Protein AF-A0A835HL71-F1 (afdb_monomer_lite)

Foldseek 3Di:
DDDDDDQAEDAQDAQPHALVSLLVSQVVCVVVVRHHQEYEDEHNQADWDFDPVVVVVDPDPDGDIWGPDRDGDPRQADPVHRPCGVVVSVCCCCVVRVHPYYHYDDDPATDPVHDPDPPDD

Radius of gyration: 17.39 Å; chains: 1; bounding box: 39×37×51 Å

Secondary structure (DSSP, 8-state):
-----SS---B--GGG--HHHHHHHHHHHHHTT---SEEEE-SSSEEEEE-TTTTTT---SSPPEEEEEEEE-TTTSBTTBGGGHHHHHHHIIIIIT--SEEEE---SS--TT--------

Structure (mmCIF, N/CA/C/O backbone):
data_AF-A0A835HL71-F1
#
_entry.id   AF-A0A835HL71-F1
#
loop_
_atom_site.group_PDB
_atom_site.id
_atom_site.type_symbol
_atom_site.label_atom_id
_atom_site.label_alt_id
_atom_site.label_comp_id
_atom_site.label_asym_id
_atom_site.label_entity_id
_atom_site.label_seq_id
_atom_site.pdbx_PDB_ins_code
_atom_site.Cartn_x
_atom_site.Cartn_y
_atom_site.Cartn_z
_atom_site.occupancy
_atom_site.B_iso_or_equiv
_atom_site.auth_seq_id
_atom_site.auth_comp_id
_atom_site.auth_asym_id
_atom_site.auth_atom_id
_atom_site.pdbx_PDB_model_num
ATOM 1 N N . MET A 1 1 ? -16.325 20.561 -1.079 1.00 29.88 1 MET A N 1
ATOM 2 C CA . MET A 1 1 ? -17.533 19.800 -0.706 1.00 29.88 1 MET A CA 1
ATOM 3 C C . MET A 1 1 ? -17.529 18.541 -1.547 1.00 29.88 1 MET A C 1
ATOM 5 O O . MET A 1 1 ? -17.694 18.653 -2.751 1.00 29.88 1 MET A O 1
ATOM 9 N N . TRP A 1 2 ? -17.219 17.389 -0.957 1.00 28.11 2 TRP A N 1
ATOM 10 C CA . TRP A 1 2 ? -17.245 16.101 -1.654 1.00 28.11 2 TRP A CA 1
ATOM 11 C C . TRP A 1 2 ? -18.312 15.233 -0.994 1.00 28.11 2 TRP A C 1
ATOM 13 O O . TRP A 1 2 ? -18.369 15.146 0.232 1.00 28.11 2 TRP A O 1
ATOM 23 N N . LEU A 1 3 ? -19.213 14.709 -1.825 1.00 30.14 3 LEU A N 1
ATOM 24 C CA . LEU A 1 3 ? -20.389 13.939 -1.433 1.00 30.14 3 LEU A CA 1
ATOM 25 C C . LEU A 1 3 ? -19.975 12.569 -0.885 1.00 30.14 3 LEU A C 1
ATOM 27 O O . LEU A 1 3 ? -19.160 11.871 -1.485 1.00 30.14 3 LEU A O 1
ATOM 31 N N . ALA A 1 4 ? -20.560 12.207 0.256 1.00 40.38 4 ALA A N 1
ATOM 32 C CA . ALA A 1 4 ? -20.455 10.891 0.865 1.00 40.38 4 ALA A CA 1
ATOM 33 C C . ALA A 1 4 ? -21.347 9.884 0.128 1.00 40.38 4 ALA A C 1
ATOM 35 O O . ALA A 1 4 ? -22.493 10.188 -0.201 1.00 40.38 4 ALA A O 1
ATOM 36 N N . GLY A 1 5 ? -20.829 8.675 -0.075 1.00 35.12 5 GLY A N 1
ATOM 37 C CA . GLY A 1 5 ? -21.604 7.556 -0.595 1.00 35.12 5 GLY A CA 1
ATOM 38 C C . GLY A 1 5 ? -20.717 6.437 -1.111 1.00 35.12 5 GLY A C 1
ATOM 39 O O . GLY A 1 5 ? -20.638 6.282 -2.313 1.00 35.12 5 GLY A O 1
ATOM 40 N N . PHE A 1 6 ? -20.004 5.759 -0.206 1.00 39.25 6 PHE A N 1
ATOM 41 C CA . PHE A 1 6 ? -19.558 4.352 -0.195 1.00 39.25 6 PHE A CA 1
ATOM 42 C C . PHE A 1 6 ? -18.624 4.217 1.022 1.00 39.25 6 PHE A C 1
ATOM 44 O O . PHE A 1 6 ? -17.795 5.096 1.260 1.00 39.25 6 PHE A O 1
ATOM 51 N N . ASP A 1 7 ? -18.806 3.178 1.837 1.00 45.97 7 ASP A N 1
ATOM 52 C CA . ASP A 1 7 ? -18.109 2.983 3.114 1.00 45.97 7 ASP A CA 1
ATOM 53 C C . ASP A 1 7 ? -16.573 3.014 2.964 1.00 45.97 7 ASP A C 1
ATOM 55 O O . ASP A 1 7 ? -15.942 2.028 2.595 1.00 45.97 7 ASP A O 1
ATOM 59 N N . HIS A 1 8 ? -15.997 4.180 3.267 1.00 58.00 8 HIS A N 1
ATOM 60 C CA . HIS A 1 8 ? -14.602 4.481 3.616 1.00 58.00 8 HIS A CA 1
ATOM 61 C C . HIS A 1 8 ? -13.519 3.657 2.892 1.00 58.00 8 HIS A C 1
ATOM 63 O O . HIS A 1 8 ? -12.871 2.795 3.489 1.00 58.00 8 HIS A O 1
ATOM 69 N N . VAL A 1 9 ? -13.287 3.983 1.616 1.00 54.12 9 VAL A N 1
ATOM 70 C CA . VAL A 1 9 ? -12.218 3.424 0.768 1.00 54.12 9 VAL A CA 1
ATOM 71 C C . VAL A 1 9 ? -11.095 4.448 0.591 1.00 54.12 9 VAL A C 1
ATOM 73 O O . VAL A 1 9 ? -11.359 5.598 0.247 1.00 54.12 9 VAL A O 1
ATOM 76 N N . LEU A 1 10 ? -9.840 4.034 0.785 1.00 56.62 10 LEU A N 1
ATOM 77 C CA . LEU A 1 10 ? -8.668 4.773 0.304 1.00 56.62 10 LEU A CA 1
ATOM 78 C C . LEU A 1 10 ? -8.301 4.271 -1.091 1.00 56.62 10 LEU A C 1
ATOM 80 O O . LEU A 1 10 ? -8.064 3.076 -1.262 1.00 56.62 10 LEU A O 1
ATOM 84 N N . ILE A 1 11 ? -8.214 5.191 -2.050 1.00 56.78 11 ILE A N 1
ATOM 85 C CA . ILE A 1 11 ? -7.557 4.968 -3.339 1.00 56.78 11 ILE A CA 1
ATOM 86 C C . ILE A 1 11 ? -6.223 5.704 -3.255 1.00 56.78 11 ILE A C 1
ATOM 88 O O . ILE A 1 11 ? -6.183 6.935 -3.290 1.00 56.78 11 ILE A O 1
ATOM 92 N N . ALA A 1 12 ? -5.131 4.969 -3.071 1.00 57.00 12 ALA A N 1
ATOM 93 C CA . ALA A 1 12 ? -3.808 5.569 -2.997 1.00 57.00 12 ALA A CA 1
ATOM 94 C C . ALA A 1 12 ? -3.201 5.644 -4.407 1.00 57.00 12 ALA A C 1
ATOM 96 O O . ALA A 1 12 ? -2.653 4.679 -4.916 1.00 57.00 12 ALA A O 1
ATOM 97 N N . PHE A 1 13 ? -3.343 6.815 -5.025 1.00 59.00 13 PHE A N 1
ATOM 98 C CA . PHE A 1 13 ? -2.428 7.428 -5.997 1.00 59.00 13 PHE A CA 1
ATOM 99 C C . PHE A 1 13 ? -1.955 6.681 -7.259 1.00 59.00 13 PHE A C 1
ATOM 101 O O . PHE A 1 13 ? -0.905 7.080 -7.749 1.00 59.00 13 PHE A O 1
ATOM 108 N N . TYR A 1 14 ? -2.685 5.732 -7.862 1.00 66.12 14 TYR A N 1
ATOM 109 C CA . TYR A 1 14 ? -2.321 5.125 -9.170 1.00 66.12 14 TYR A CA 1
ATOM 110 C C . TYR A 1 14 ? -0.783 4.931 -9.316 1.00 66.12 14 TYR A C 1
ATOM 112 O O . TYR A 1 14 ? -0.099 4.554 -8.366 1.00 66.12 14 TYR A O 1
ATOM 120 N N . GLN A 1 15 ? -0.169 5.334 -10.437 1.00 66.94 15 GLN A N 1
ATOM 121 C CA . GLN A 1 15 ? 1.273 5.165 -10.679 1.00 66.94 15 GLN A CA 1
ATOM 122 C C . GLN A 1 15 ? 2.220 5.749 -9.614 1.00 66.94 15 GLN A C 1
ATOM 124 O O . GLN A 1 15 ? 3.371 5.317 -9.529 1.00 66.94 15 GLN A O 1
ATOM 129 N N . ASN A 1 16 ? 1.763 6.668 -8.764 1.00 75.69 16 ASN A N 1
ATOM 130 C CA . ASN A 1 16 ? 2.558 7.279 -7.698 1.00 75.69 16 ASN A CA 1
ATOM 131 C C . ASN A 1 16 ? 2.319 6.650 -6.319 1.00 75.69 16 ASN A C 1
ATOM 133 O O . ASN A 1 16 ? 2.751 7.205 -5.313 1.00 75.69 16 ASN A O 1
ATOM 137 N N . VAL A 1 17 ? 1.661 5.492 -6.248 1.00 83.81 17 VAL A N 1
ATOM 138 C CA . VAL A 1 17 ? 1.472 4.780 -4.983 1.00 83.81 17 VAL A CA 1
ATOM 139 C C . VAL A 1 17 ? 2.817 4.358 -4.373 1.00 83.81 17 VAL A C 1
ATOM 141 O O . VAL A 1 17 ? 3.685 3.826 -5.074 1.00 83.81 17 VAL A O 1
ATOM 144 N N . THR A 1 18 ? 2.991 4.6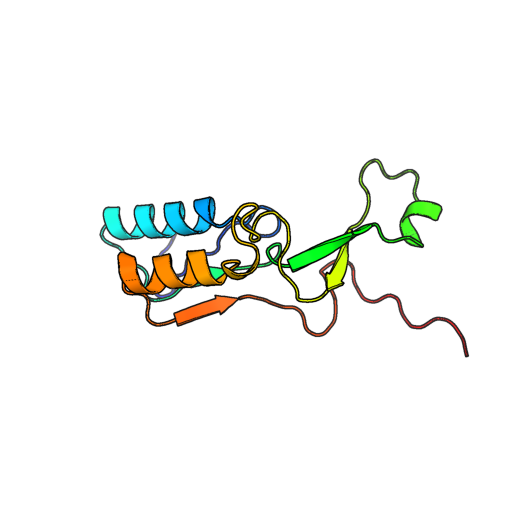10 -3.072 1.00 86.19 18 THR A N 1
ATOM 145 C CA . THR A 1 18 ? 4.144 4.200 -2.245 1.00 86.19 18 THR A CA 1
ATOM 146 C C . THR A 1 18 ? 3.658 3.641 -0.906 1.00 86.19 18 THR A C 1
ATOM 148 O O . THR A 1 18 ? 2.503 3.859 -0.528 1.00 86.19 18 THR A O 1
ATOM 151 N N . GLN A 1 19 ? 4.523 2.943 -0.159 1.00 86.88 19 GLN A N 1
ATOM 152 C CA . GLN A 1 19 ? 4.167 2.464 1.185 1.00 86.88 19 GLN A CA 1
ATOM 153 C C . GLN A 1 19 ? 3.842 3.624 2.135 1.00 86.88 19 GLN A C 1
ATOM 155 O O . GLN A 1 19 ? 2.850 3.566 2.860 1.00 86.88 19 GLN A O 1
ATOM 160 N N . GLU A 1 20 ? 4.640 4.691 2.092 1.00 87.69 20 GLU A N 1
ATOM 161 C CA . GLU A 1 20 ? 4.477 5.879 2.931 1.00 87.69 20 GLU A CA 1
ATOM 162 C C . GLU A 1 20 ? 3.157 6.589 2.622 1.00 87.69 20 GLU A C 1
ATOM 164 O O . GLU A 1 20 ? 2.408 6.919 3.536 1.00 87.69 20 GLU A O 1
ATOM 169 N N . GLY A 1 21 ? 2.816 6.747 1.338 1.00 86.69 21 GLY A N 1
ATOM 170 C CA . GLY A 1 21 ? 1.565 7.382 0.929 1.00 86.69 21 GLY A CA 1
ATOM 171 C C . GLY A 1 21 ? 0.326 6.597 1.372 1.00 86.69 21 GLY A C 1
ATOM 172 O O . GLY A 1 21 ? -0.681 7.193 1.759 1.00 86.69 21 GLY A O 1
ATOM 173 N N . VAL A 1 22 ? 0.398 5.260 1.365 1.00 88.44 22 VAL A N 1
ATOM 174 C CA . VAL A 1 22 ? -0.672 4.408 1.907 1.00 88.44 22 VAL A CA 1
ATOM 175 C C . VAL A 1 22 ? -0.803 4.611 3.420 1.00 88.44 22 VAL A C 1
ATOM 177 O O . VAL A 1 22 ? -1.917 4.797 3.913 1.00 88.44 22 VAL A O 1
ATOM 180 N N . GLU A 1 23 ? 0.307 4.617 4.162 1.00 90.12 23 GLU A N 1
ATOM 181 C CA . GLU A 1 23 ? 0.286 4.832 5.614 1.00 90.12 23 GLU A CA 1
ATOM 182 C C . GLU A 1 23 ? -0.232 6.229 5.991 1.00 90.12 23 GLU A C 1
ATOM 184 O O . GLU A 1 23 ? -1.061 6.354 6.899 1.00 90.12 23 GLU A O 1
ATOM 189 N N . ASP A 1 24 ? 0.188 7.269 5.274 1.00 89.62 24 ASP A N 1
ATOM 190 C CA . ASP A 1 24 ? -0.275 8.640 5.490 1.00 89.62 24 ASP A CA 1
ATOM 191 C C . ASP A 1 24 ? -1.785 8.769 5.256 1.00 89.62 24 ASP A C 1
ATOM 193 O O . ASP A 1 24 ? -2.486 9.398 6.055 1.00 89.62 24 ASP A O 1
ATOM 197 N N . GLY A 1 25 ? -2.317 8.107 4.223 1.00 87.56 25 GLY A N 1
ATOM 198 C CA . GLY A 1 25 ? -3.758 8.024 3.980 1.00 87.56 25 GLY A CA 1
ATOM 199 C C . GLY A 1 25 ? -4.514 7.343 5.127 1.00 87.56 25 GLY A C 1
ATOM 200 O O . GLY A 1 25 ? -5.519 7.873 5.614 1.00 87.56 25 GLY A O 1
ATOM 201 N N . LEU A 1 26 ? -4.009 6.201 5.611 1.00 90.56 26 LEU A N 1
ATOM 202 C CA . LEU A 1 26 ? -4.581 5.474 6.755 1.00 90.56 26 LEU A CA 1
ATOM 203 C C . LEU A 1 26 ? -4.570 6.328 8.030 1.00 90.56 26 LEU A C 1
ATOM 205 O O . LEU A 1 26 ? -5.560 6.378 8.769 1.00 90.56 26 LEU A O 1
ATOM 209 N N . LYS A 1 27 ? -3.462 7.036 8.273 1.00 91.12 27 LYS A N 1
ATOM 210 C CA . LYS A 1 27 ? -3.300 7.962 9.397 1.00 91.12 27 LYS A CA 1
ATOM 211 C C . LYS A 1 27 ? -4.287 9.121 9.317 1.00 91.12 27 LYS A C 1
ATOM 213 O O . LYS A 1 27 ? -4.958 9.396 10.311 1.00 91.12 27 LYS A O 1
ATOM 218 N N . GLY A 1 28 ? -4.397 9.767 8.157 1.00 89.88 28 GLY A N 1
ATOM 219 C CA . GLY A 1 28 ? -5.296 10.898 7.932 1.00 89.88 28 GLY A CA 1
ATOM 220 C C . GLY A 1 28 ? -6.742 10.536 8.250 1.00 89.88 28 GLY A C 1
ATOM 221 O O . GLY A 1 28 ? -7.363 11.176 9.096 1.00 89.88 28 GLY A O 1
ATOM 222 N N . LEU A 1 29 ? -7.236 9.442 7.668 1.00 87.62 29 LEU A N 1
ATOM 223 C CA . LEU A 1 29 ? -8.588 8.941 7.918 1.00 87.62 29 LEU A CA 1
ATOM 224 C C . LEU A 1 29 ? -8.843 8.588 9.388 1.00 87.62 29 LEU A C 1
ATOM 226 O O . LEU A 1 29 ? -9.846 9.012 9.964 1.00 87.62 29 LEU A O 1
ATOM 230 N N . SER A 1 30 ? -7.912 7.871 10.020 1.00 89.88 30 SER A N 1
ATOM 231 C CA . SER A 1 30 ? -8.037 7.488 11.432 1.00 89.88 30 SER A CA 1
ATOM 232 C C . SER A 1 30 ? -8.078 8.713 12.350 1.00 89.88 30 SER A C 1
ATOM 234 O O . SER A 1 30 ? -8.928 8.800 13.232 1.00 89.88 30 SER A O 1
ATOM 236 N N . SER A 1 31 ? -7.199 9.693 12.113 1.00 90.69 31 SER A N 1
ATOM 237 C CA . SER A 1 31 ? -7.157 10.941 12.888 1.00 90.69 31 SER A CA 1
ATOM 238 C C . SER A 1 31 ? -8.366 11.849 12.640 1.00 90.69 31 SER A C 1
ATOM 240 O O . SER A 1 31 ? -8.778 12.578 13.536 1.00 90.69 31 SER A O 1
ATOM 242 N N . GLY A 1 32 ? -8.972 11.763 11.453 1.00 88.62 32 GLY A N 1
ATOM 243 C CA . GLY A 1 32 ? -10.194 12.475 11.085 1.00 88.62 32 GLY A CA 1
ATOM 244 C C . GLY A 1 32 ? -11.483 11.854 11.632 1.00 88.62 32 GLY A C 1
ATOM 245 O O . GLY A 1 32 ? -12.561 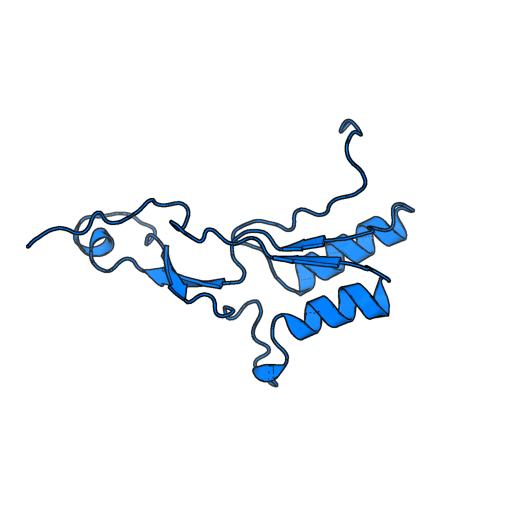12.317 11.274 1.00 88.62 32 GLY A O 1
ATOM 246 N N . GLY A 1 33 ? -11.401 10.804 12.460 1.00 90.25 33 GLY A N 1
ATOM 247 C CA . GLY A 1 33 ? -12.571 10.116 13.019 1.00 90.25 33 GLY A CA 1
ATOM 248 C C . GLY A 1 33 ? -13.271 9.168 12.041 1.00 90.25 33 GLY A C 1
ATOM 249 O O . GLY A 1 33 ? -14.382 8.718 12.313 1.00 90.25 33 GLY A O 1
ATOM 250 N N . VAL A 1 34 ? -12.626 8.847 10.916 1.00 88.50 34 VAL A N 1
ATOM 251 C CA . VAL A 1 34 ? -13.162 7.988 9.854 1.00 88.50 34 VAL A CA 1
ATOM 252 C C . VAL A 1 34 ? -12.219 6.798 9.629 1.00 88.50 34 VAL A C 1
ATOM 254 O O . VAL A 1 34 ? -11.608 6.685 8.570 1.00 88.50 34 VAL A O 1
ATOM 257 N N . PRO A 1 35 ? -12.022 5.911 10.622 1.00 87.44 35 PRO A N 1
ATOM 258 C CA . PRO A 1 35 ? -11.057 4.823 10.504 1.00 87.44 35 PRO A CA 1
ATOM 259 C C . PRO A 1 35 ? -11.437 3.861 9.356 1.00 87.44 35 PRO A C 1
ATOM 261 O O . PRO A 1 35 ? -12.566 3.357 9.322 1.00 87.44 35 PRO A O 1
ATOM 264 N N . PRO A 1 36 ? -10.520 3.587 8.409 1.00 85.44 36 PRO A N 1
ATOM 265 C CA . PRO A 1 36 ? -10.802 2.733 7.260 1.00 85.44 36 PRO A CA 1
ATOM 266 C C . PRO A 1 36 ? -10.901 1.258 7.667 1.00 85.44 36 PRO A C 1
ATOM 268 O O . PRO A 1 36 ? -10.152 0.775 8.513 1.00 85.44 36 PRO A O 1
ATOM 271 N N . LYS A 1 37 ? -11.816 0.511 7.035 1.00 87.94 37 LYS A N 1
ATOM 272 C CA . LYS A 1 37 ? -12.016 -0.933 7.298 1.00 87.94 37 LYS A CA 1
ATOM 273 C C . LYS A 1 37 ? -11.173 -1.830 6.388 1.00 87.94 37 LYS A C 1
ATOM 275 O O . LYS A 1 37 ? -10.888 -2.983 6.728 1.00 87.94 37 LYS A O 1
ATOM 280 N N . PHE A 1 38 ? -10.801 -1.306 5.226 1.00 88.38 38 PHE A N 1
ATOM 281 C CA . PHE A 1 38 ? -9.940 -1.948 4.245 1.00 88.38 38 PHE A CA 1
ATOM 282 C C . PHE A 1 38 ? -9.211 -0.890 3.413 1.00 88.38 38 PHE A C 1
ATOM 284 O O . PHE A 1 38 ? -9.572 0.286 3.430 1.00 88.38 38 PHE A O 1
ATOM 291 N N . VAL A 1 39 ? -8.192 -1.323 2.676 1.00 88.81 39 VAL A N 1
ATOM 292 C CA . VAL A 1 39 ? -7.471 -0.495 1.703 1.00 88.81 39 VAL A CA 1
ATOM 293 C C . VAL A 1 39 ? -7.289 -1.271 0.406 1.00 88.81 39 VAL A C 1
ATOM 295 O O . VAL A 1 39 ? -7.112 -2.492 0.437 1.00 88.81 39 VAL A O 1
ATOM 298 N N . ILE A 1 40 ? -7.351 -0.561 -0.719 1.00 88.38 40 ILE A N 1
ATOM 299 C CA . ILE A 1 40 ? -6.996 -1.078 -2.039 1.00 88.38 40 ILE A CA 1
ATOM 300 C C . ILE A 1 40 ? -5.746 -0.321 -2.489 1.00 88.38 40 ILE A C 1
ATOM 302 O O . ILE A 1 40 ? -5.768 0.901 -2.627 1.00 88.38 40 ILE A O 1
ATOM 306 N N . ILE A 1 41 ? -4.651 -1.048 -2.682 1.00 87.06 41 ILE A N 1
ATOM 307 C CA . ILE A 1 41 ? -3.451 -0.533 -3.340 1.00 87.06 41 ILE A CA 1
ATOM 308 C C . ILE A 1 41 ? -3.723 -0.638 -4.840 1.00 87.06 41 ILE A C 1
ATOM 310 O O . ILE A 1 41 ? -3.819 -1.746 -5.366 1.00 87.06 41 ILE A O 1
ATOM 314 N N . ASP A 1 42 ? -3.945 0.505 -5.486 1.00 84.94 42 ASP A N 1
ATOM 315 C CA . ASP A 1 42 ? -4.255 0.590 -6.917 1.00 84.94 42 ASP A CA 1
ATOM 316 C C . ASP A 1 42 ? -2.994 0.357 -7.780 1.00 84.94 42 ASP A C 1
ATOM 318 O O . ASP A 1 42 ? -1.960 -0.067 -7.264 1.00 84.94 42 ASP A O 1
ATOM 322 N N . ASP A 1 43 ? -3.078 0.610 -9.086 1.00 80.56 43 ASP A N 1
ATOM 323 C CA . ASP A 1 43 ? -1.989 0.493 -10.062 1.00 80.56 43 ASP A CA 1
ATOM 324 C C . ASP A 1 43 ? -0.661 1.100 -9.575 1.00 80.56 43 ASP A C 1
ATOM 326 O O . ASP A 1 43 ? -0.660 2.066 -8.832 1.00 80.56 43 ASP A O 1
ATOM 330 N N . GLY A 1 44 ? 0.485 0.581 -10.020 1.00 82.38 44 GLY A N 1
ATOM 331 C CA . GLY A 1 44 ? 1.800 1.184 -9.781 1.00 82.38 44 GLY A CA 1
ATOM 332 C C . GLY A 1 44 ? 2.612 0.587 -8.632 1.00 82.38 44 GLY A C 1
ATOM 333 O O . GLY A 1 44 ? 3.693 1.100 -8.342 1.00 82.38 44 GLY A O 1
ATOM 334 N N . TRP A 1 45 ? 2.158 -0.485 -7.987 1.00 86.56 45 TRP A N 1
ATOM 335 C CA . TRP A 1 45 ? 2.962 -1.248 -7.018 1.00 86.56 45 TRP A CA 1
ATOM 336 C C . TRP A 1 45 ? 3.874 -2.283 -7.697 1.00 86.56 45 TRP A C 1
ATOM 338 O O . TRP A 1 45 ? 4.936 -2.633 -7.180 1.00 86.56 45 TRP A O 1
ATOM 348 N N . GLN A 1 46 ? 3.461 -2.756 -8.870 1.00 86.69 46 GLN A N 1
ATOM 349 C CA . GLN A 1 46 ? 4.117 -3.810 -9.627 1.00 86.69 46 GLN A CA 1
ATOM 350 C C . GLN A 1 46 ? 5.266 -3.298 -10.507 1.00 86.69 46 GLN A C 1
ATOM 352 O O . GLN A 1 46 ? 5.414 -2.098 -10.762 1.00 86.69 46 GLN A O 1
ATOM 357 N N . SER A 1 47 ? 6.083 -4.231 -10.988 1.00 85.88 47 SER A N 1
ATOM 358 C CA . SER A 1 47 ? 7.237 -3.969 -11.841 1.00 85.88 47 SER A CA 1
ATOM 359 C C . SER A 1 47 ? 6.810 -3.653 -13.270 1.00 85.88 47 SER A C 1
ATOM 361 O O . SER A 1 47 ? 6.072 -4.403 -13.916 1.00 85.88 47 SER A O 1
ATOM 363 N N . VAL A 1 48 ? 7.299 -2.518 -13.763 1.00 83.25 48 VAL A N 1
ATOM 364 C CA . VAL A 1 48 ? 7.049 -2.031 -15.118 1.00 83.25 48 VAL A CA 1
ATOM 365 C C . VAL A 1 48 ? 8.364 -1.633 -15.782 1.00 83.25 48 VAL A C 1
ATOM 367 O O . VAL A 1 48 ? 9.309 -1.228 -15.107 1.00 83.25 48 VAL A O 1
ATOM 370 N N . GLY A 1 49 ? 8.440 -1.748 -17.104 1.00 79.00 49 GLY A N 1
ATOM 371 C CA . GLY A 1 49 ? 9.638 -1.435 -17.881 1.00 79.00 49 GLY A CA 1
ATOM 372 C C . GLY A 1 49 ? 9.310 -0.893 -19.273 1.00 79.00 49 GLY A C 1
ATOM 373 O O . GLY A 1 49 ? 8.175 -1.024 -19.724 1.00 79.00 49 GLY A O 1
ATOM 374 N N . PRO A 1 50 ? 10.274 -0.258 -19.954 1.00 76.81 50 PRO A N 1
ATOM 375 C CA . PRO A 1 50 ? 10.050 0.375 -21.250 1.00 76.81 50 PRO A CA 1
ATOM 376 C C . PRO A 1 50 ? 9.637 -0.637 -22.329 1.00 76.81 50 PRO A C 1
ATOM 378 O O . PRO A 1 50 ? 10.241 -1.701 -22.462 1.00 76.81 50 PRO A O 1
ATOM 381 N N . ASP A 1 51 ? 8.646 -0.275 -23.146 1.00 72.75 51 ASP A N 1
ATOM 382 C CA . ASP A 1 51 ? 8.251 -1.057 -24.320 1.00 72.75 51 ASP A CA 1
ATOM 383 C C . ASP A 1 51 ? 9.332 -0.986 -25.414 1.00 72.75 51 ASP A C 1
ATOM 385 O O . ASP A 1 51 ? 9.530 0.049 -26.058 1.00 72.75 51 ASP A O 1
ATOM 389 N N . ALA A 1 52 ? 10.054 -2.086 -25.634 1.00 68.19 52 ALA A N 1
ATOM 390 C CA . ALA A 1 52 ? 11.142 -2.144 -26.608 1.00 68.19 52 ALA A CA 1
ATOM 391 C C . ALA A 1 52 ? 10.683 -1.958 -28.069 1.00 68.19 52 ALA A C 1
ATOM 393 O O . ALA A 1 52 ? 11.502 -1.584 -28.914 1.00 68.19 52 ALA A O 1
ATOM 394 N N . GLU A 1 53 ? 9.413 -2.218 -28.390 1.00 65.69 53 GLU A N 1
ATOM 395 C CA . GLU A 1 53 ? 8.886 -2.072 -29.749 1.00 65.69 53 GLU A CA 1
ATOM 396 C C . G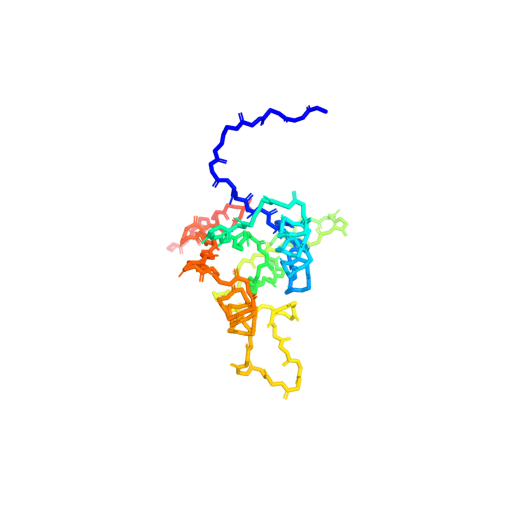LU A 1 53 ? 8.352 -0.668 -30.023 1.00 65.69 53 GLU A C 1
ATOM 398 O O . GLU A 1 53 ? 8.531 -0.142 -31.126 1.00 65.69 53 GLU A O 1
ATOM 403 N N . GLU A 1 54 ? 7.736 -0.031 -29.027 1.00 64.00 54 GLU A N 1
ATOM 404 C CA . GLU A 1 54 ? 7.159 1.304 -29.196 1.00 64.00 54 GLU A CA 1
ATOM 405 C C . GLU A 1 54 ? 8.206 2.420 -29.067 1.00 64.00 54 GLU A C 1
ATOM 407 O O . GLU A 1 54 ? 8.170 3.390 -29.827 1.00 64.00 54 GLU A O 1
ATOM 412 N N . ASN A 1 55 ? 9.220 2.241 -28.211 1.00 58.44 55 ASN A N 1
ATOM 413 C CA . ASN A 1 55 ? 10.331 3.194 -28.078 1.00 58.44 55 ASN A CA 1
ATOM 414 C C . ASN A 1 55 ? 11.199 3.295 -29.347 1.00 58.44 55 ASN A C 1
ATOM 416 O O . ASN A 1 55 ? 11.900 4.283 -29.539 1.00 58.44 55 ASN A O 1
ATOM 420 N N . LYS A 1 56 ? 11.129 2.307 -30.251 1.00 59.41 56 LYS A N 1
ATOM 421 C CA . LYS A 1 56 ? 11.773 2.373 -31.577 1.00 59.41 56 LYS A CA 1
ATOM 422 C C . LYS A 1 56 ? 10.976 3.195 -32.593 1.00 59.41 56 LYS A C 1
ATOM 424 O O . LYS A 1 56 ? 11.535 3.609 -33.604 1.00 59.41 56 LYS A O 1
ATOM 429 N N . LYS A 1 57 ? 9.673 3.394 -32.362 1.00 57.34 57 LYS A N 1
ATOM 430 C CA . LYS A 1 57 ? 8.738 4.032 -33.307 1.00 57.34 57 LYS A CA 1
ATOM 431 C C . LYS A 1 57 ? 8.397 5.477 -32.944 1.00 57.34 57 LYS A C 1
ATOM 433 O O . LYS A 1 57 ? 7.807 6.177 -33.762 1.00 57.34 57 LYS A O 1
ATOM 438 N N . ALA A 1 58 ? 8.742 5.930 -31.743 1.00 54.72 58 ALA A N 1
ATOM 439 C CA . ALA A 1 58 ? 8.234 7.178 -31.202 1.00 54.72 58 ALA A CA 1
ATOM 440 C C . ALA A 1 58 ? 9.356 8.156 -30.817 1.00 54.72 58 ALA A C 1
ATOM 442 O O . ALA A 1 58 ? 10.081 7.924 -29.858 1.00 54.72 58 ALA A O 1
ATOM 443 N N . ASN A 1 59 ? 9.400 9.322 -31.477 1.00 56.31 59 ASN A N 1
ATOM 444 C CA . ASN A 1 59 ? 9.999 10.556 -30.940 1.00 56.31 59 ASN A CA 1
ATOM 445 C C . ASN A 1 59 ? 9.136 11.108 -29.777 1.00 56.31 59 ASN A C 1
ATOM 447 O O . ASN A 1 59 ? 8.753 12.277 -29.777 1.00 56.31 59 ASN A O 1
ATOM 451 N N . LYS A 1 60 ? 8.715 10.253 -28.839 1.00 57.06 60 LYS A N 1
ATOM 452 C CA . LYS A 1 60 ? 7.956 10.654 -27.647 1.00 57.06 60 LYS A CA 1
ATOM 453 C C . LYS A 1 60 ? 8.956 11.008 -26.547 1.00 57.06 60 LYS A C 1
ATOM 455 O O . LYS A 1 60 ? 9.958 10.322 -26.381 1.00 57.06 60 LYS A O 1
ATOM 460 N N . SER A 1 61 ? 8.679 12.082 -25.809 1.00 58.31 61 SER A N 1
ATOM 461 C CA . SER A 1 61 ? 9.537 12.562 -24.719 1.00 58.31 61 SER A CA 1
ATOM 462 C C . SER A 1 61 ? 9.548 11.640 -23.499 1.00 58.31 61 SER A C 1
ATOM 464 O O . SER A 1 61 ? 10.468 11.737 -22.700 1.00 58.31 61 SER A O 1
ATOM 466 N N . GLU A 1 62 ? 8.558 10.751 -23.364 1.00 62.16 62 GLU A N 1
ATOM 467 C CA . GLU A 1 62 ? 8.427 9.835 -22.229 1.00 62.16 62 GLU A CA 1
ATOM 468 C C . GLU A 1 62 ? 8.211 8.389 -22.708 1.00 62.16 62 GLU A C 1
ATOM 470 O O . GLU A 1 62 ? 7.342 8.152 -23.560 1.00 62.16 62 GLU A O 1
ATOM 475 N N . PRO A 1 63 ? 8.982 7.418 -22.182 1.00 67.06 63 PRO A N 1
ATOM 476 C CA . PRO A 1 63 ? 8.860 6.017 -22.551 1.00 67.06 63 PRO A CA 1
ATOM 477 C C . PRO A 1 63 ? 7.560 5.424 -22.008 1.00 67.06 63 PRO A C 1
ATOM 479 O O . PRO A 1 63 ? 7.200 5.603 -20.845 1.00 67.06 63 PRO A O 1
ATOM 482 N N . LEU A 1 64 ? 6.868 4.652 -22.844 1.00 72.06 64 LEU A N 1
ATOM 483 C CA . LEU A 1 64 ? 5.710 3.890 -22.391 1.00 72.06 64 LEU A CA 1
ATOM 484 C C . LEU A 1 64 ? 6.171 2.674 -21.596 1.00 72.06 64 LEU A C 1
ATOM 486 O O . LEU A 1 64 ? 7.000 1.884 -22.057 1.00 72.06 64 LEU A O 1
ATOM 490 N N . LEU A 1 65 ? 5.633 2.553 -20.386 1.00 76.00 65 LEU A N 1
ATOM 491 C CA . LEU A 1 65 ? 5.939 1.471 -19.464 1.00 76.00 65 LEU A CA 1
ATOM 492 C C . LEU A 1 65 ? 4.925 0.337 -19.645 1.00 76.00 65 LEU A C 1
ATOM 494 O O . LEU A 1 65 ? 3.725 0.571 -19.768 1.00 76.00 65 LEU A O 1
ATOM 498 N N . ARG A 1 66 ? 5.413 -0.900 -19.671 1.00 77.00 66 ARG A N 1
ATOM 499 C CA . ARG A 1 66 ? 4.644 -2.144 -19.759 1.00 77.00 66 ARG A CA 1
ATOM 500 C C . ARG A 1 66 ? 4.872 -2.959 -18.500 1.00 77.00 66 ARG A C 1
ATOM 502 O O . ARG A 1 66 ? 5.958 -2.914 -17.928 1.00 77.00 66 ARG A O 1
ATOM 509 N N . LEU A 1 67 ? 3.873 -3.745 -18.108 1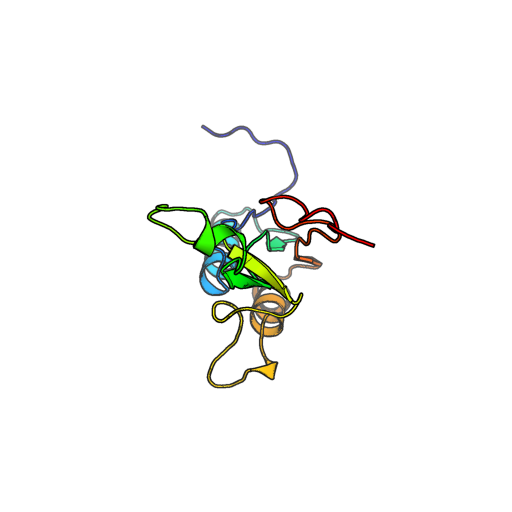.00 78.06 67 LEU A N 1
ATOM 510 C CA . LEU A 1 67 ? 4.032 -4.755 -17.067 1.00 78.06 67 LEU A CA 1
ATOM 511 C C . LEU A 1 67 ? 5.136 -5.739 -17.467 1.00 78.06 67 LEU A C 1
ATOM 513 O O . LEU A 1 67 ? 5.029 -6.393 -18.503 1.00 78.06 67 LEU A O 1
ATOM 517 N N . THR A 1 68 ? 6.171 -5.847 -16.640 1.00 78.50 68 THR A N 1
ATOM 518 C CA . THR A 1 68 ? 7.256 -6.824 -16.823 1.00 78.50 68 THR A CA 1
ATOM 519 C C . THR A 1 68 ? 7.119 -8.011 -15.876 1.00 78.50 68 THR A C 1
ATOM 521 O O . THR A 1 68 ? 7.604 -9.095 -16.188 1.00 78.50 68 THR A O 1
ATOM 524 N N . GLY A 1 69 ? 6.408 -7.840 -14.758 1.00 76.12 69 GLY A N 1
ATOM 525 C CA . GLY A 1 69 ? 6.104 -8.908 -13.813 1.00 76.12 69 GLY A CA 1
ATOM 526 C C . GLY A 1 69 ? 5.096 -8.476 -12.749 1.00 76.12 69 GLY A C 1
ATOM 527 O O . GLY A 1 69 ? 4.907 -7.290 -12.495 1.00 76.12 69 GLY A O 1
ATOM 528 N N . VAL A 1 70 ? 4.462 -9.454 -12.096 1.00 76.62 70 VAL A N 1
ATOM 529 C CA . VAL A 1 70 ? 3.520 -9.245 -10.969 1.00 76.62 70 VAL A CA 1
ATOM 530 C C . VAL A 1 70 ? 4.271 -9.052 -9.637 1.00 76.62 70 VAL A C 1
ATOM 532 O O . VAL A 1 70 ? 3.704 -9.112 -8.552 1.00 76.62 70 VAL A O 1
ATOM 535 N N . GLU A 1 71 ? 5.581 -8.858 -9.714 1.00 83.31 71 GLU A N 1
ATOM 536 C CA . GLU A 1 71 ? 6.459 -8.607 -8.582 1.00 83.31 71 GLU A CA 1
ATOM 537 C C . GLU A 1 71 ? 6.565 -7.111 -8.284 1.00 83.31 71 GLU A C 1
ATOM 539 O O . GLU A 1 71 ? 6.417 -6.260 -9.159 1.00 83.31 71 GLU A O 1
ATOM 544 N N . GLU A 1 72 ? 6.852 -6.788 -7.033 1.00 85.50 72 GLU A N 1
ATOM 545 C CA . GLU A 1 72 ? 6.909 -5.423 -6.514 1.00 85.50 72 GLU A CA 1
ATOM 546 C C . GLU A 1 72 ? 8.032 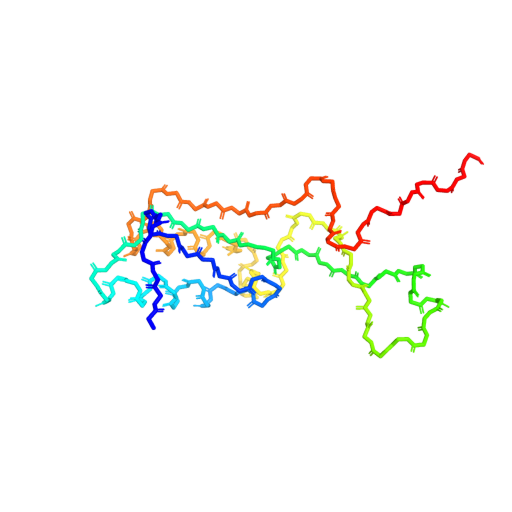-4.594 -7.151 1.00 85.50 72 GLU A C 1
ATOM 548 O O . GLU A 1 72 ? 9.122 -5.107 -7.423 1.00 85.50 72 GLU A O 1
ATOM 553 N N . ASN A 1 73 ? 7.793 -3.297 -7.347 1.00 87.00 73 ASN A N 1
ATOM 554 C CA . ASN A 1 73 ? 8.827 -2.350 -7.770 1.00 87.00 73 ASN A CA 1
ATOM 555 C C . ASN A 1 73 ? 9.577 -1.725 -6.579 1.00 87.00 73 ASN A C 1
ATOM 557 O O . ASN A 1 73 ? 9.303 -2.014 -5.414 1.00 87.00 73 ASN A O 1
ATOM 561 N N . ASP A 1 74 ? 10.520 -0.831 -6.870 1.00 85.69 74 ASP A N 1
ATOM 562 C CA . ASP A 1 74 ? 11.390 -0.207 -5.865 1.00 85.69 74 ASP A CA 1
ATOM 563 C C . ASP A 1 74 ? 10.652 0.661 -4.836 1.00 85.69 74 ASP A C 1
ATOM 565 O O . ASP A 1 74 ? 11.189 0.912 -3.761 1.00 85.69 74 ASP A O 1
ATOM 569 N N . LYS A 1 75 ? 9.414 1.090 -5.118 1.00 84.94 75 LYS A N 1
ATOM 570 C CA . LYS A 1 75 ? 8.577 1.818 -4.147 1.00 84.94 75 LYS A CA 1
ATOM 571 C C . LYS A 1 75 ? 8.008 0.893 -3.069 1.00 84.94 75 LYS A C 1
ATOM 573 O O . LYS A 1 75 ? 7.562 1.364 -2.027 1.00 84.94 75 LYS A O 1
ATOM 578 N N . PHE A 1 76 ? 7.989 -0.413 -3.335 1.00 83.75 76 PHE A N 1
ATOM 579 C CA . PHE A 1 76 ? 7.481 -1.440 -2.428 1.00 83.75 76 PHE A CA 1
ATOM 580 C C . PHE A 1 76 ? 8.574 -2.393 -1.935 1.00 83.75 76 PHE A C 1
ATOM 582 O O . PHE A 1 76 ? 8.400 -3.013 -0.890 1.00 83.75 76 PHE A O 1
ATOM 589 N N . LYS A 1 77 ? 9.727 -2.457 -2.603 1.00 81.88 77 LYS A N 1
ATOM 590 C CA . LYS A 1 77 ? 10.907 -3.176 -2.115 1.00 81.88 77 LYS A CA 1
ATOM 591 C C . LYS A 1 77 ? 11.639 -2.340 -1.062 1.00 81.88 77 LYS A C 1
ATOM 593 O O . LYS A 1 77 ? 12.079 -1.227 -1.329 1.00 81.88 77 LYS A O 1
ATOM 598 N N . LYS A 1 78 ? 11.858 -2.901 0.130 1.00 67.44 78 LYS A N 1
ATOM 599 C CA . LYS A 1 78 ? 12.801 -2.321 1.101 1.00 67.44 78 LYS A CA 1
ATOM 600 C C . LYS A 1 78 ? 14.223 -2.738 0.741 1.00 67.44 78 LYS A C 1
ATOM 602 O O . LYS A 1 78 ? 14.509 -3.933 0.688 1.00 67.44 78 LYS A O 1
ATOM 607 N N . LYS A 1 79 ? 15.120 -1.767 0.528 1.00 60.91 79 LYS A N 1
ATOM 608 C CA . LYS A 1 79 ? 16.521 -2.024 0.145 1.00 60.91 79 LYS A CA 1
ATOM 609 C C . LYS A 1 79 ? 17.270 -2.863 1.182 1.00 60.91 79 LYS A C 1
ATOM 611 O O . LYS A 1 79 ? 18.067 -3.711 0.799 1.00 60.91 79 LYS A O 1
ATOM 616 N N . GLU A 1 80 ? 16.990 -2.674 2.473 1.00 65.56 80 GLU A N 1
ATOM 617 C CA . GLU A 1 80 ? 17.650 -3.434 3.542 1.00 65.56 80 GLU A CA 1
ATOM 618 C C . GLU A 1 80 ? 17.025 -4.816 3.782 1.00 65.56 80 GLU A C 1
ATOM 620 O O . GLU A 1 80 ? 17.656 -5.682 4.384 1.00 65.56 80 GLU A O 1
ATOM 625 N N . ASN A 1 81 ? 15.786 -5.044 3.333 1.00 64.75 81 ASN A N 1
ATOM 626 C CA . ASN A 1 81 ? 15.124 -6.338 3.460 1.00 64.75 81 ASN A CA 1
ATOM 627 C C . ASN A 1 81 ? 14.124 -6.568 2.313 1.00 64.75 81 ASN A C 1
ATOM 629 O O . ASN A 1 81 ? 12.923 -6.317 2.476 1.00 64.75 81 ASN A O 1
ATOM 633 N N . PRO A 1 82 ? 14.593 -7.100 1.170 1.00 59.03 82 PRO A N 1
ATOM 634 C CA . PRO A 1 82 ? 13.756 -7.336 -0.004 1.00 59.03 82 PRO A CA 1
ATOM 635 C C . PRO A 1 82 ? 12.581 -8.279 0.274 1.00 59.03 82 PRO A C 1
ATOM 637 O O . PRO A 1 82 ? 11.548 -8.178 -0.375 1.00 59.03 82 PRO A O 1
ATOM 640 N N . THR A 1 83 ? 12.706 -9.165 1.273 1.00 58.41 83 THR A N 1
ATOM 641 C CA . THR A 1 83 ? 11.633 -10.099 1.658 1.00 58.41 83 THR A CA 1
ATOM 642 C C . THR A 1 83 ? 10.495 -9.436 2.436 1.00 58.41 83 THR A C 1
ATOM 644 O O . THR A 1 83 ? 9.443 -10.048 2.613 1.00 58.41 83 THR A O 1
ATOM 647 N N . MET A 1 84 ? 10.674 -8.189 2.895 1.00 66.50 84 MET A N 1
ATOM 648 C CA . MET A 1 84 ? 9.635 -7.460 3.625 1.00 66.50 84 MET A CA 1
ATOM 649 C C . MET A 1 84 ? 8.666 -6.674 2.742 1.00 66.50 84 MET A C 1
ATOM 651 O O . MET A 1 84 ? 7.576 -6.415 3.233 1.00 66.50 84 MET A O 1
ATOM 655 N N . GLY A 1 85 ? 9.016 -6.348 1.494 1.00 75.81 85 GLY A N 1
ATOM 656 C CA . GLY A 1 85 ? 8.099 -5.955 0.412 1.00 75.81 85 GLY A CA 1
ATOM 657 C C . GLY A 1 85 ? 6.790 -5.218 0.760 1.00 75.81 85 GLY A C 1
ATOM 658 O O . GLY A 1 85 ? 6.712 -4.408 1.688 1.00 75.81 85 GLY A O 1
ATOM 659 N N . THR A 1 86 ? 5.707 -5.570 0.063 1.00 77.19 86 THR A N 1
ATOM 660 C CA . THR A 1 86 ? 4.319 -5.156 0.361 1.00 77.19 86 THR A CA 1
ATOM 661 C C . THR A 1 86 ? 3.845 -5.716 1.702 1.00 77.19 86 THR A C 1
ATOM 663 O O . THR A 1 86 ? 2.956 -5.148 2.336 1.00 77.19 86 THR A O 1
ATOM 666 N N . LYS A 1 87 ? 4.467 -6.795 2.202 1.00 84.44 87 LYS A N 1
ATOM 667 C CA . LYS A 1 87 ? 4.177 -7.344 3.535 1.00 84.44 87 LYS A CA 1
ATOM 668 C C . LYS A 1 87 ? 4.342 -6.282 4.628 1.00 84.44 87 LYS A C 1
ATOM 670 O O . LYS A 1 87 ? 3.531 -6.237 5.542 1.00 84.44 87 LYS A O 1
ATOM 675 N N . SER A 1 88 ? 5.321 -5.389 4.497 1.00 87.00 88 SER A N 1
ATOM 676 C CA . SER A 1 88 ? 5.557 -4.278 5.419 1.00 87.00 88 SER A CA 1
ATOM 677 C C . SER A 1 88 ? 4.325 -3.380 5.548 1.00 87.00 88 SER A C 1
ATOM 679 O O . SER A 1 88 ? 3.830 -3.170 6.655 1.00 87.00 88 SER A O 1
ATOM 681 N N . ILE A 1 89 ? 3.782 -2.892 4.427 1.00 87.94 89 ILE A N 1
ATOM 682 C CA . ILE A 1 89 ? 2.604 -2.018 4.467 1.00 87.94 89 ILE A CA 1
ATOM 683 C C . ILE A 1 89 ? 1.329 -2.784 4.845 1.00 87.94 89 ILE A C 1
ATOM 685 O O . ILE A 1 89 ? 0.472 -2.242 5.538 1.00 87.94 89 ILE A O 1
ATOM 689 N N . VAL A 1 90 ? 1.220 -4.066 4.478 1.00 90.00 90 VAL A N 1
ATOM 690 C CA . VAL A 1 90 ? 0.122 -4.937 4.928 1.00 90.00 90 VAL A CA 1
ATOM 691 C C . VAL A 1 90 ? 0.143 -5.103 6.449 1.00 90.00 90 VAL A C 1
ATOM 693 O O . VAL A 1 90 ? -0.903 -4.986 7.086 1.00 90.00 90 VAL A O 1
ATOM 696 N N . ASP A 1 91 ? 1.314 -5.350 7.038 1.00 91.44 91 ASP A N 1
ATOM 697 C CA . ASP A 1 91 ? 1.476 -5.506 8.483 1.00 91.44 91 ASP A CA 1
ATOM 698 C C . ASP A 1 91 ? 1.152 -4.195 9.203 1.00 91.44 91 ASP A C 1
ATOM 700 O O . ASP A 1 91 ? 0.399 -4.206 10.174 1.00 91.44 91 ASP A O 1
ATOM 704 N N . VAL A 1 92 ? 1.626 -3.053 8.694 1.00 90.88 92 VAL A N 1
ATOM 705 C CA . VAL A 1 92 ? 1.247 -1.731 9.215 1.00 90.88 92 VAL A CA 1
ATOM 706 C C . VAL A 1 92 ? -0.273 -1.547 9.162 1.00 90.88 92 VAL A C 1
ATOM 708 O O . VAL A 1 92 ? -0.892 -1.252 10.184 1.00 90.88 92 VAL A O 1
ATOM 711 N N . ALA A 1 93 ? -0.904 -1.784 8.012 1.00 91.06 93 ALA A N 1
ATOM 712 C CA . ALA A 1 93 ? -2.345 -1.622 7.843 1.00 91.06 93 ALA A CA 1
ATOM 713 C C . ALA A 1 93 ? -3.149 -2.500 8.820 1.00 91.06 93 ALA A C 1
ATOM 715 O O . ALA A 1 93 ? -4.092 -2.032 9.459 1.00 91.06 93 ALA A O 1
ATOM 716 N N . LYS A 1 94 ? -2.763 -3.768 8.981 1.00 93.06 94 LYS A N 1
ATOM 717 C CA . LYS A 1 94 ? -3.490 -4.716 9.833 1.00 93.06 94 LYS A CA 1
ATOM 718 C C . LYS A 1 94 ? -3.207 -4.522 11.320 1.00 93.06 94 LYS A C 1
ATOM 720 O O . LYS A 1 94 ? -4.139 -4.514 12.116 1.00 93.06 94 LYS A O 1
ATOM 725 N N . VAL A 1 95 ? -1.941 -4.366 11.703 1.00 93.69 95 VAL A N 1
ATOM 726 C CA . VAL A 1 95 ? -1.517 -4.329 13.112 1.00 93.69 95 VAL A CA 1
ATOM 727 C C . VAL A 1 95 ? -1.714 -2.943 13.716 1.00 93.69 95 VAL A C 1
ATOM 729 O O . VAL A 1 95 ? -2.261 -2.831 14.808 1.00 93.69 95 VAL A O 1
ATOM 732 N N . LYS A 1 96 ? -1.291 -1.881 13.019 1.00 93.19 96 LYS A N 1
ATOM 733 C CA . LYS A 1 96 ? -1.346 -0.508 13.549 1.00 93.19 96 LYS A CA 1
ATOM 734 C C . LYS A 1 96 ? -2.722 0.129 13.374 1.00 93.19 96 LYS A C 1
ATOM 736 O O . LYS A 1 96 ? -3.162 0.857 14.259 1.00 93.19 96 LYS A O 1
ATOM 741 N N . TYR A 1 97 ? -3.392 -0.138 12.253 1.00 91.69 97 TYR A N 1
ATOM 742 C CA . TYR A 1 97 ? -4.673 0.495 11.913 1.00 91.69 97 TYR A CA 1
ATOM 743 C C . TYR A 1 97 ? -5.880 -0.447 12.027 1.00 91.69 97 TYR A C 1
ATOM 745 O O . TYR A 1 97 ? -7.013 -0.006 11.856 1.00 91.69 97 TYR A O 1
ATOM 753 N N . GLY A 1 98 ? -5.669 -1.728 12.349 1.00 92.94 98 GLY A N 1
ATOM 754 C CA . GLY A 1 98 ? -6.757 -2.677 12.602 1.00 92.94 98 GLY A CA 1
ATOM 755 C C . GLY A 1 98 ? -7.540 -3.095 11.355 1.00 92.94 98 GLY A C 1
ATOM 756 O O . GLY A 1 98 ? -8.667 -3.579 11.480 1.00 92.94 98 GLY A O 1
ATOM 757 N N . LEU A 1 99 ? -6.987 -2.912 10.149 1.00 92.00 99 LEU A N 1
ATOM 758 C CA . LEU A 1 99 ? -7.679 -3.296 8.919 1.00 92.00 99 LEU A CA 1
ATOM 759 C C . LEU A 1 99 ? -7.828 -4.816 8.840 1.00 92.00 99 LEU A C 1
ATOM 761 O O . LEU A 1 99 ? -6.884 -5.570 9.072 1.00 92.00 99 LEU A O 1
ATOM 765 N N . LYS A 1 100 ? -9.011 -5.281 8.425 1.00 88.31 100 LYS A N 1
ATOM 766 C CA . LYS A 1 100 ? -9.253 -6.714 8.196 1.00 88.31 100 LYS A CA 1
ATOM 767 C C . LYS A 1 100 ? -8.729 -7.165 6.833 1.00 88.31 100 LYS A C 1
ATOM 769 O O . LYS A 1 100 ? -8.235 -8.285 6.694 1.00 88.31 100 LYS A O 1
ATOM 774 N N . TYR A 1 101 ? -8.820 -6.287 5.838 1.00 88.75 101 TYR A N 1
ATOM 775 C CA . TYR A 1 101 ? -8.492 -6.597 4.452 1.00 88.75 101 TYR A CA 1
ATOM 776 C C . TYR A 1 101 ? -7.554 -5.551 3.853 1.00 88.75 101 TYR A C 1
ATOM 778 O O . TYR A 1 101 ? -7.734 -4.349 4.041 1.00 88.75 101 TYR A O 1
ATOM 786 N N . VAL A 1 102 ? -6.570 -6.043 3.107 1.00 89.94 102 VAL A N 1
ATOM 787 C CA . VAL A 1 102 ? -5.692 -5.255 2.243 1.00 89.94 102 VAL A CA 1
ATOM 788 C C 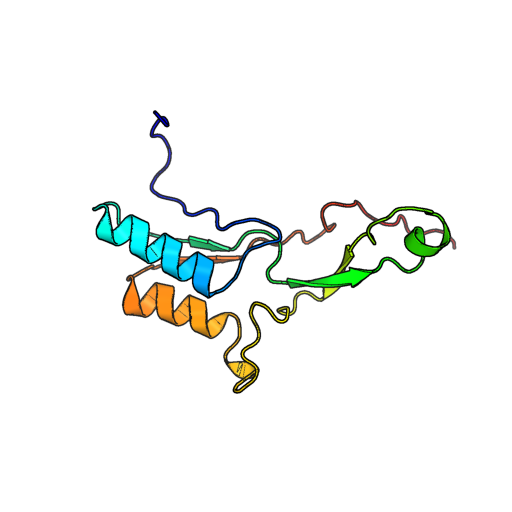. VAL A 1 102 ? -5.784 -5.911 0.875 1.00 89.94 102 VAL A C 1
ATOM 790 O O . VAL A 1 102 ? -5.467 -7.093 0.748 1.00 89.94 102 VAL A O 1
ATOM 793 N N . TYR A 1 103 ? -6.284 -5.172 -0.106 1.00 88.38 103 TYR A N 1
ATOM 794 C CA . TYR A 1 103 ? -6.402 -5.621 -1.485 1.00 88.38 103 TYR A CA 1
ATOM 795 C C . TYR A 1 103 ? -5.360 -4.923 -2.341 1.00 88.38 103 TYR A C 1
ATOM 797 O O . TYR A 1 103 ? -4.921 -3.814 -2.035 1.00 88.38 103 TYR A O 1
ATOM 805 N N . VAL A 1 104 ? -4.994 -5.581 -3.429 1.00 85.94 104 VAL A N 1
ATOM 806 C CA . VAL A 1 104 ? -4.058 -5.055 -4.409 1.00 85.94 104 VAL A CA 1
ATOM 807 C C . VAL A 1 104 ? -4.710 -5.206 -5.774 1.00 85.94 104 VAL A C 1
ATOM 809 O O . VAL A 1 104 ? -5.200 -6.287 -6.111 1.00 85.94 104 VAL A O 1
ATOM 812 N N . TRP A 1 105 ? -4.783 -4.114 -6.525 1.00 81.81 105 TRP A N 1
ATOM 813 C CA . TRP A 1 105 ? -5.333 -4.115 -7.869 1.00 81.81 105 TRP A CA 1
ATOM 814 C C . TRP A 1 105 ? -4.344 -4.753 -8.845 1.00 81.81 105 TRP A C 1
ATOM 816 O O . TRP A 1 105 ? -3.134 -4.527 -8.780 1.00 81.81 105 TRP A O 1
ATOM 826 N N . HIS A 1 106 ? -4.867 -5.551 -9.773 1.00 70.12 106 HIS A N 1
ATOM 827 C CA . HIS A 1 106 ? -4.102 -6.071 -10.894 1.00 70.12 106 HIS A CA 1
ATOM 828 C C . HIS A 1 106 ? -4.992 -6.220 -12.129 1.00 70.12 106 HIS A C 1
ATOM 830 O O . HIS A 1 106 ? -6.133 -6.675 -12.026 1.00 70.12 106 HIS A O 1
ATOM 836 N N . ALA A 1 107 ? -4.441 -5.921 -13.305 1.00 61.78 107 ALA A N 1
ATOM 837 C CA . ALA A 1 107 ? -5.026 -6.306 -14.582 1.00 61.78 107 ALA A CA 1
ATOM 838 C C . ALA A 1 107 ? -4.397 -7.628 -15.052 1.00 61.78 107 ALA A C 1
ATOM 840 O O . ALA A 1 107 ? -3.274 -7.645 -15.544 1.00 61.78 107 ALA A O 1
ATOM 841 N N . ILE A 1 108 ? -5.136 -8.739 -14.929 1.00 54.97 108 ILE A N 1
ATOM 842 C CA . ILE A 1 108 ? -4.705 -10.077 -15.401 1.00 54.97 108 ILE A CA 1
ATOM 843 C C . ILE A 1 108 ? -4.470 -10.077 -16.925 1.00 54.97 108 ILE A C 1
ATOM 845 O O . ILE A 1 108 ? -3.703 -10.879 -17.451 1.00 54.97 108 ILE A O 1
ATOM 849 N N . ILE A 1 109 ? -5.129 -9.154 -17.631 1.00 47.84 109 ILE A N 1
ATOM 850 C CA . ILE A 1 109 ? -5.085 -8.988 -19.078 1.00 47.84 109 ILE A CA 1
ATOM 851 C C . ILE A 1 109 ? -4.938 -7.481 -19.354 1.00 47.84 109 ILE A C 1
ATOM 853 O O . ILE A 1 109 ? -5.908 -6.792 -19.649 1.00 47.84 109 ILE A O 1
ATOM 857 N N . GLY A 1 110 ? -3.691 -6.997 -19.331 1.00 48.25 110 GLY A N 1
ATOM 858 C CA . GLY A 1 110 ? -3.293 -5.735 -19.960 1.00 48.25 110 GLY A CA 1
ATOM 859 C C . GLY A 1 110 ? -3.077 -4.597 -18.969 1.00 48.25 110 GLY A C 1
ATOM 860 O O . GLY A 1 110 ? -4.023 -4.026 -18.438 1.00 48.25 110 GLY A O 1
ATOM 861 N N . TYR A 1 111 ? -1.811 -4.221 -18.782 1.00 48.47 111 TYR A N 1
ATOM 862 C CA . TYR A 1 111 ? -1.453 -2.900 -18.262 1.00 48.47 111 TYR A CA 1
ATOM 863 C C . TYR A 1 111 ? -2.071 -1.827 -19.170 1.00 48.47 111 TYR A C 1
ATOM 865 O O . TYR A 1 111 ? -2.184 -2.056 -20.376 1.00 48.47 111 TYR A O 1
ATOM 873 N N . SER A 1 112 ? -2.455 -0.680 -18.611 1.00 57.19 112 SER A N 1
ATOM 874 C CA . SER A 1 112 ? -3.342 0.365 -19.165 1.00 57.19 112 SER A CA 1
ATOM 875 C C . SER A 1 112 ? -2.952 1.008 -20.521 1.00 57.19 112 SER A C 1
ATOM 877 O O . SER A 1 112 ? -3.536 2.011 -20.916 1.00 57.19 112 SER A O 1
ATOM 879 N N . VAL A 1 113 ? -2.004 0.426 -21.264 1.00 48.22 113 VAL A N 1
ATOM 880 C CA . VAL A 1 113 ? -1.606 0.739 -22.652 1.00 48.22 113 VAL A CA 1
ATOM 881 C C . VAL A 1 113 ? -1.986 -0.362 -23.669 1.00 48.22 113 VAL A C 1
ATOM 883 O O . VAL A 1 113 ? -1.514 -0.360 -24.806 1.00 48.22 113 VAL A O 1
ATOM 886 N N . GLY A 1 114 ? -2.859 -1.307 -23.301 1.00 42.84 114 GLY A N 1
ATOM 887 C CA . GLY A 1 114 ? -3.416 -2.311 -24.221 1.00 42.84 114 GLY A CA 1
ATOM 888 C C . GLY A 1 114 ? -2.481 -3.491 -24.515 1.00 42.84 114 GLY A C 1
ATOM 889 O O . GLY A 1 114 ? -1.295 -3.467 -24.210 1.00 42.84 114 GLY A O 1
ATOM 890 N N . TYR A 1 115 ? -3.021 -4.572 -25.073 1.00 37.94 115 TYR A N 1
ATOM 891 C CA . TYR A 1 115 ? -2.228 -5.729 -25.500 1.00 37.94 115 TYR A CA 1
ATOM 892 C C . TYR A 1 115 ? -1.435 -5.421 -26.767 1.00 37.94 115 TYR A C 1
ATOM 894 O O . TYR A 1 115 ? -2.000 -4.893 -27.726 1.00 37.94 115 TYR A O 1
ATOM 902 N N . ASN A 1 116 ? -0.177 -5.868 -26.821 1.00 44.31 116 ASN A N 1
ATOM 903 C CA . ASN A 1 116 ? 0.424 -6.187 -28.110 1.00 44.31 116 ASN A CA 1
ATOM 904 C C . ASN A 1 116 ? -0.291 -7.453 -28.599 1.00 44.31 116 ASN A C 1
ATOM 906 O O . ASN A 1 116 ? -0.210 -8.513 -27.974 1.00 44.31 116 ASN A O 1
ATOM 910 N N . GLN A 1 117 ? -1.081 -7.314 -29.660 1.00 39.31 117 GLN A N 1
ATOM 911 C CA . GLN A 1 117 ? -1.639 -8.461 -30.361 1.00 39.31 117 GLN A CA 1
ATOM 912 C C . GLN A 1 117 ? -0.445 -9.282 -30.847 1.00 39.31 117 GLN A C 1
ATOM 914 O O . GLN A 1 117 ? 0.464 -8.722 -31.457 1.00 39.31 117 GLN A O 1
ATOM 919 N N . PHE A 1 118 ? -0.421 -10.577 -30.532 1.00 40.81 118 PHE A N 1
ATOM 920 C CA . PHE A 1 118 ? 0.564 -11.509 -31.069 1.00 40.81 118 PHE A CA 1
ATOM 921 C C . PHE A 1 118 ? 0.591 -11.375 -32.597 1.00 40.81 118 PHE A C 1
ATOM 923 O O . PHE A 1 118 ? -0.333 -11.802 -33.286 1.00 40.81 118 PHE A O 1
ATOM 930 N N . GLY A 1 119 ? 1.628 -10.724 -33.116 1.00 38.38 119 GLY A N 1
ATOM 931 C CA . GLY A 1 119 ? 1.895 -10.634 -34.539 1.00 38.38 119 GLY A CA 1
ATOM 932 C C . GLY A 1 119 ? 2.769 -11.804 -34.964 1.00 38.38 119 GLY A C 1
ATOM 933 O O . GLY A 1 119 ? 3.953 -11.811 -34.648 1.00 38.38 119 GLY A O 1
ATOM 934 N N . GLY A 1 120 ? 2.182 -12.739 -35.712 1.00 36.56 120 GLY A N 1
ATOM 935 C CA . GLY A 1 120 ? 2.909 -13.655 -36.594 1.00 36.56 120 GLY A CA 1
ATOM 936 C C . GLY A 1 120 ? 3.043 -15.090 -36.090 1.00 36.56 120 GLY A C 1
ATOM 937 O O . GLY A 1 120 ? 3.930 -15.401 -35.299 1.00 36.56 120 GLY A O 1
ATOM 938 N N . ILE A 1 121 ? 2.172 -15.955 -36.615 1.00 37.84 121 ILE A N 1
ATOM 939 C CA . ILE A 1 121 ? 2.570 -17.286 -37.106 1.00 37.84 121 ILE A CA 1
ATOM 940 C C . ILE A 1 121 ? 3.620 -17.153 -38.211 1.00 37.84 121 ILE A C 1
ATOM 942 O O . ILE A 1 121 ? 3.561 -16.135 -38.941 1.00 37.84 121 ILE A O 1
#

Sequence (121 aa):
MWLAGFDHVLIAFYQNVTQEGVEDGLKGLSSGGVPPKFVIIDDGWQSVGPDAEENKKANKSEPLLRLTGVEENDKFKKKENPTMGTKSIVDVAKVKYGLKYVYVWHAIIGYSVGYNQFGGI

Organism: NCBI:txid261450

InterPro domains:
  IPR008811 Glycosyl hydrolases 36 [PF05691] (12-114)
  IPR008811 Glycosyl hydrolases 36 [PTHR31268] (12-114)
  IPR017853 Glycoside hydrolase superfamily [SSF51445] (12-113)

pLDDT: mean 72.18, std 18.16, range [28.11, 93.69]